Protein AF-A0A954VZ32-F1 (afdb_monomer_lite)

Sequence (53 aa):
EVLGVLQKCLEALAVDSDRISCFAKLDYRKGKSGRLKSKVESVERHLGRKLET

Secondary structure (DSSP, 8-state):
-HHHHHHHHHHHHTTT-S-----------TT---HHHHHHHHHHHHHTSPPP-

Foldseek 3Di:
DVVVVVVVVVVVCVVPDPDDDDDDDDPDDPPDDPVVVVVQVVVCVVVVHHDDD

pLDDT: mean 92.73, std 5.38, range [65.12, 97.56]

Radius of gyration: 16.57 Å; chains: 1; bounding box: 38×15×40 Å

Structure (mmCIF, N/CA/C/O backbone):
data_AF-A0A954VZ32-F1
#
_entry.id   AF-A0A954VZ32-F1
#
loop_
_atom_site.group_PDB
_atom_site.id
_atom_site.type_symbol
_atom_site.label_atom_id
_atom_site.label_alt_id
_atom_site.label_comp_id
_atom_site.label_asym_id
_atom_site.label_entity_id
_atom_site.label_seq_id
_atom_site.pdbx_PDB_ins_code
_atom_site.Cartn_x
_atom_site.Cartn_y
_atom_site.Cartn_z
_atom_site.occupancy
_atom_site.B_iso_or_equiv
_atom_site.auth_seq_id
_atom_site.auth_comp_id
_atom_site.auth_asym_id
_atom_site.auth_atom_id
_atom_site.pdbx_PDB_model_num
ATOM 1 N N . GLU A 1 1 ? 4.420 8.526 5.759 1.00 80.50 1 GLU A N 1
ATOM 2 C CA . GLU A 1 1 ? 3.410 9.136 4.869 1.00 80.50 1 GLU A CA 1
ATOM 3 C C . GLU A 1 1 ? 2.381 8.116 4.369 1.00 80.50 1 GLU A C 1
ATOM 5 O O . GLU A 1 1 ? 1.272 8.138 4.878 1.00 80.50 1 GLU A O 1
ATOM 10 N N . VAL A 1 2 ? 2.734 7.152 3.504 1.00 90.19 2 VAL A N 1
ATOM 11 C CA . VAL A 1 2 ? 1.771 6.170 2.935 1.00 90.19 2 VAL A CA 1
ATOM 12 C C . VAL A 1 2 ? 1.021 5.339 3.984 1.00 90.19 2 VAL A C 1
ATOM 14 O O . VAL A 1 2 ? -0.193 5.196 3.889 1.00 90.19 2 VAL A O 1
ATOM 17 N N . LEU A 1 3 ? 1.703 4.824 5.012 1.00 93.00 3 LEU A N 1
ATOM 18 C CA . LEU A 1 3 ? 1.028 4.052 6.068 1.00 93.00 3 LEU A CA 1
ATOM 19 C C . LEU A 1 3 ? 0.004 4.893 6.846 1.00 93.00 3 LEU A C 1
ATOM 21 O O . LEU A 1 3 ? -1.041 4.382 7.228 1.00 93.00 3 LEU A O 1
ATOM 25 N N . GLY A 1 4 ? 0.266 6.193 7.010 1.00 96.00 4 GLY A N 1
ATOM 26 C CA . GLY A 1 4 ? -0.686 7.113 7.632 1.00 96.00 4 GLY A CA 1
ATOM 27 C C . GLY A 1 4 ? -1.923 7.353 6.765 1.00 96.00 4 GLY A C 1
ATOM 28 O O . GLY A 1 4 ? -3.007 7.557 7.294 1.00 96.00 4 GLY A O 1
ATOM 29 N N . VAL A 1 5 ? -1.800 7.279 5.436 1.00 96.19 5 VAL A N 1
ATOM 30 C CA . VAL A 1 5 ? -2.968 7.316 4.539 1.00 96.19 5 VAL A CA 1
ATOM 31 C C . VAL A 1 5 ? -3.815 6.059 4.719 1.00 96.19 5 VAL A C 1
ATOM 33 O O . VAL A 1 5 ? -5.026 6.170 4.869 1.00 96.19 5 VAL A O 1
ATOM 36 N N . LEU A 1 6 ? -3.187 4.878 4.780 1.00 96.00 6 LEU A N 1
ATOM 37 C CA . LEU A 1 6 ? -3.907 3.623 5.032 1.00 96.00 6 LEU A CA 1
ATOM 38 C C . LEU A 1 6 ? -4.660 3.658 6.368 1.00 96.00 6 LEU A C 1
ATOM 40 O O . LEU A 1 6 ? -5.798 3.202 6.434 1.00 96.00 6 LEU A O 1
ATOM 44 N N . GLN A 1 7 ? -4.048 4.238 7.403 1.00 95.50 7 GLN A N 1
ATOM 45 C CA . GLN A 1 7 ? -4.699 4.449 8.693 1.00 95.50 7 GLN A CA 1
ATOM 46 C C . GLN A 1 7 ? -5.926 5.363 8.570 1.00 95.50 7 GLN A C 1
ATOM 48 O O . GLN A 1 7 ? -7.004 4.984 9.012 1.00 95.50 7 GLN A O 1
ATOM 53 N N . LYS A 1 8 ? -5.798 6.520 7.909 1.00 97.12 8 LYS A N 1
ATOM 54 C CA . LYS A 1 8 ? -6.931 7.436 7.695 1.00 97.12 8 LYS A CA 1
ATOM 55 C C . LYS A 1 8 ? -8.082 6.774 6.935 1.00 97.12 8 LYS A C 1
ATOM 57 O O . LYS A 1 8 ? -9.241 7.017 7.246 1.00 97.12 8 LYS A O 1
ATOM 62 N N . CYS A 1 9 ? -7.777 5.925 5.951 1.00 96.38 9 CYS A N 1
ATOM 63 C CA . CYS A 1 9 ? -8.797 5.152 5.240 1.00 96.38 9 CYS A CA 1
ATOM 64 C C . CYS A 1 9 ? -9.518 4.166 6.168 1.00 96.38 9 CYS A C 1
ATOM 66 O O . CYS A 1 9 ? -10.733 4.025 6.071 1.00 96.38 9 CYS A O 1
ATOM 68 N N . LEU A 1 10 ? -8.785 3.496 7.061 1.00 96.31 10 LEU A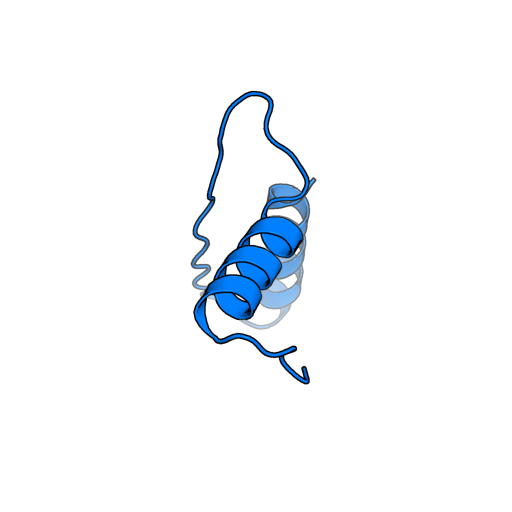 N 1
ATOM 69 C CA . LEU A 1 10 ? -9.373 2.589 8.046 1.00 96.31 10 LEU A CA 1
ATOM 70 C C . LEU A 1 10 ? -10.303 3.342 9.007 1.00 96.31 10 LEU A C 1
ATOM 72 O O . LEU A 1 10 ? -11.429 2.909 9.217 1.00 96.31 10 LEU A O 1
ATOM 76 N N . GLU A 1 11 ? -9.847 4.474 9.546 1.00 96.44 11 GLU A N 1
ATOM 77 C CA . GLU A 1 11 ? -10.617 5.318 10.471 1.00 96.44 11 GLU A CA 1
ATOM 78 C C . GLU A 1 11 ? -11.902 5.848 9.826 1.00 96.44 11 GLU A C 1
ATOM 80 O O . GLU A 1 11 ? -12.958 5.819 10.451 1.00 96.44 11 GLU A O 1
ATOM 85 N N . ALA A 1 12 ? -11.837 6.268 8.559 1.00 97.56 12 ALA A N 1
ATOM 86 C CA . ALA A 1 12 ? -13.011 6.724 7.822 1.00 97.56 12 ALA A CA 1
ATOM 87 C C . ALA A 1 12 ? -14.053 5.610 7.632 1.00 97.56 12 ALA A C 1
ATOM 89 O O . ALA A 1 12 ? -15.244 5.851 7.783 1.00 97.56 12 ALA A O 1
ATOM 90 N N . LEU A 1 13 ? -13.613 4.386 7.323 1.00 96.75 13 LEU A N 1
ATOM 91 C CA . LEU A 1 13 ? -14.513 3.245 7.128 1.00 96.75 13 LEU A CA 1
ATOM 92 C C . LEU A 1 13 ? -15.080 2.701 8.447 1.00 96.75 13 LEU A C 1
ATOM 94 O O . LEU A 1 13 ? -16.138 2.076 8.441 1.00 96.75 13 LEU A O 1
ATOM 98 N N . ALA A 1 14 ? -14.387 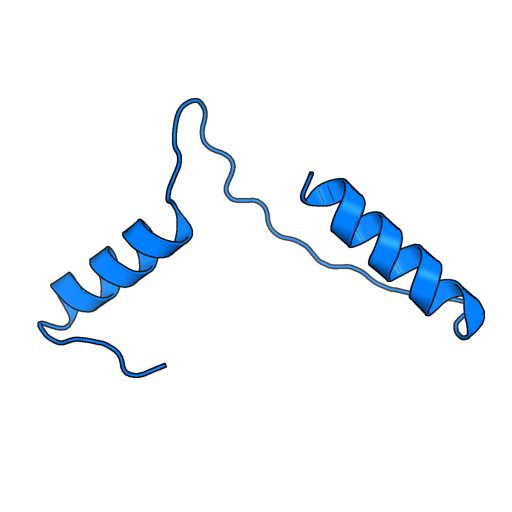2.923 9.567 1.00 96.81 14 ALA A N 1
ATOM 99 C CA . ALA A 1 14 ? -14.800 2.441 10.886 1.00 96.81 14 ALA A CA 1
ATOM 100 C C . ALA A 1 14 ? -16.052 3.150 11.426 1.00 96.81 14 ALA A C 1
ATOM 102 O O . ALA A 1 14 ? -16.627 2.689 12.406 1.00 96.81 14 ALA A O 1
ATOM 103 N N . VAL A 1 15 ? -16.484 4.245 10.790 1.00 97.12 15 VAL A N 1
ATOM 104 C CA . VAL A 1 15 ? -17.744 4.932 11.112 1.00 97.12 15 VAL A CA 1
ATOM 105 C C . VAL A 1 15 ? -18.955 4.046 10.804 1.00 97.12 15 VAL A C 1
ATOM 107 O O . VAL A 1 15 ? -19.914 4.045 11.570 1.00 97.12 15 VAL A O 1
ATOM 110 N N . ASP A 1 16 ? -18.888 3.270 9.719 1.00 97.12 16 ASP A N 1
ATOM 111 C CA . ASP A 1 16 ? -20.038 2.544 9.166 1.00 97.12 16 ASP A CA 1
ATOM 112 C C . ASP A 1 16 ? -19.858 1.014 9.165 1.00 97.12 16 ASP A C 1
ATOM 114 O O . ASP A 1 16 ? -20.770 0.282 8.776 1.00 97.12 16 ASP A O 1
ATOM 118 N N . SER A 1 17 ? -18.683 0.501 9.552 1.00 96.25 17 SER A N 1
ATOM 119 C CA . SER A 1 17 ? -18.377 -0.933 9.513 1.00 96.25 17 SER A CA 1
ATOM 120 C C . SER A 1 17 ? -17.572 -1.405 10.720 1.00 96.25 17 SER A C 1
ATOM 122 O O . SER A 1 17 ? -16.439 -0.977 10.943 1.00 96.25 17 SER A O 1
ATOM 124 N N . ASP A 1 18 ? -18.116 -2.399 11.421 1.00 95.56 18 ASP A N 1
ATOM 125 C CA . ASP A 1 18 ? -17.487 -3.035 12.585 1.00 95.56 18 ASP A CA 1
ATOM 126 C C . ASP A 1 18 ? -16.266 -3.896 12.223 1.00 95.56 18 ASP A C 1
ATOM 128 O O . ASP A 1 18 ? -15.455 -4.250 13.083 1.00 95.56 18 ASP A O 1
ATOM 132 N N . ARG A 1 19 ? -16.123 -4.282 10.947 1.00 97.06 19 ARG A N 1
ATOM 133 C CA . ARG A 1 19 ? -15.007 -5.112 10.486 1.00 97.06 19 ARG A CA 1
ATOM 134 C C . ARG A 1 19 ? -14.512 -4.676 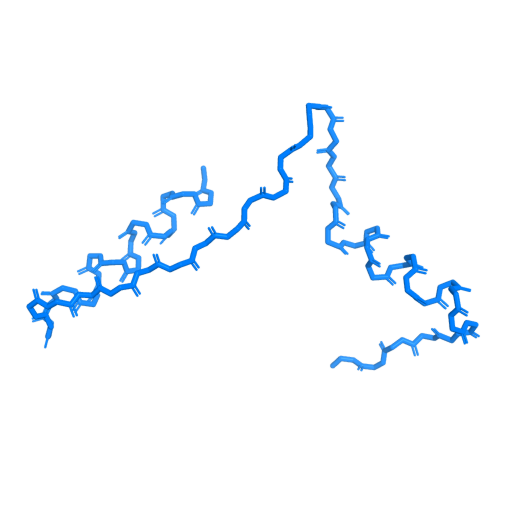9.119 1.00 97.06 19 ARG A C 1
ATOM 136 O O . ARG A 1 19 ? -15.189 -4.826 8.105 1.00 97.06 19 ARG A O 1
ATOM 143 N N . ILE A 1 20 ? -13.255 -4.250 9.080 1.00 96.38 20 ILE A N 1
ATOM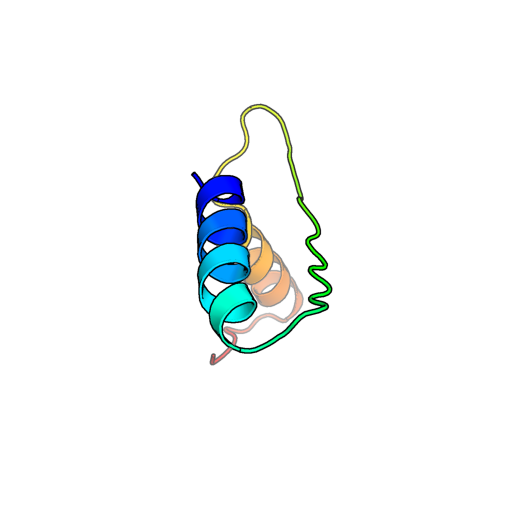 144 C CA . ILE A 1 20 ? -12.582 -3.795 7.863 1.00 96.38 20 ILE A CA 1
ATOM 145 C C . ILE A 1 20 ? -11.331 -4.636 7.641 1.00 96.38 20 ILE A C 1
ATOM 147 O O . ILE A 1 20 ? -10.572 -4.914 8.567 1.00 96.38 20 ILE A O 1
ATOM 151 N N . SER A 1 21 ? -11.113 -5.058 6.398 1.00 94.94 21 SER A N 1
ATOM 152 C CA . SER A 1 21 ? -9.902 -5.771 5.988 1.00 94.94 21 SER A CA 1
ATOM 153 C C . SER A 1 21 ? -9.104 -4.899 5.028 1.00 94.94 21 SER A C 1
ATOM 155 O O . SER A 1 21 ? -9.608 -4.507 3.979 1.00 94.94 21 SER A O 1
ATOM 157 N N . CYS A 1 22 ? -7.854 -4.606 5.380 1.00 93.38 22 CYS A N 1
ATOM 158 C CA . CYS A 1 22 ? -6.936 -3.829 4.555 1.00 93.38 22 CYS A CA 1
ATOM 159 C C . CYS A 1 22 ? -5.758 -4.711 4.133 1.00 93.38 22 CYS A C 1
ATOM 161 O O . CYS A 1 22 ? -5.082 -5.300 4.976 1.00 93.38 22 CYS A O 1
ATOM 163 N N . PHE A 1 23 ? -5.504 -4.791 2.827 1.00 94.56 23 PHE A N 1
ATOM 164 C CA . PHE A 1 23 ? -4.378 -5.530 2.264 1.00 94.56 23 PHE A CA 1
ATOM 165 C C . PHE A 1 23 ? -3.473 -4.570 1.501 1.00 94.56 23 PHE A C 1
ATOM 167 O O . PHE A 1 23 ? -3.873 -3.985 0.497 1.00 94.56 23 PHE A O 1
ATOM 174 N N . ALA A 1 24 ? -2.227 -4.443 1.952 1.00 93.31 24 ALA A N 1
ATOM 175 C CA . ALA A 1 24 ? -1.220 -3.621 1.299 1.00 93.31 24 ALA A CA 1
ATOM 176 C C . ALA A 1 24 ? 0.059 -4.428 1.063 1.00 93.31 24 ALA A C 1
ATOM 178 O O . ALA A 1 24 ? 0.510 -5.181 1.924 1.00 93.31 24 ALA A O 1
ATOM 179 N N . LYS A 1 25 ? 0.666 -4.245 -0.113 1.00 92.38 25 LYS A N 1
ATOM 180 C CA . LYS A 1 25 ? 1.995 -4.770 -0.444 1.00 92.38 25 LYS A CA 1
ATOM 181 C C . LYS A 1 25 ? 2.949 -3.603 -0.649 1.00 92.38 25 LYS A C 1
ATOM 183 O O . LYS A 1 25 ? 2.691 -2.737 -1.482 1.00 92.38 25 LYS A O 1
ATOM 188 N N . LEU A 1 26 ? 4.051 -3.594 0.096 1.00 90.44 26 LEU A N 1
ATOM 189 C CA . LEU A 1 26 ? 5.063 -2.540 0.041 1.00 90.44 26 LEU A CA 1
ATOM 190 C C . LEU A 1 26 ? 6.329 -3.060 -0.658 1.00 90.44 26 LEU A C 1
ATOM 192 O O . LEU A 1 26 ? 6.970 -3.985 -0.170 1.00 90.44 26 LEU A O 1
ATOM 196 N N . ASP A 1 27 ? 6.709 -2.451 -1.786 1.00 89.56 27 ASP A N 1
ATOM 197 C CA . ASP A 1 27 ? 8.020 -2.668 -2.431 1.00 89.56 27 ASP A CA 1
ATOM 198 C C . ASP A 1 27 ? 9.028 -1.664 -1.858 1.00 89.56 27 ASP A C 1
ATOM 200 O O . ASP A 1 27 ? 9.290 -0.612 -2.445 1.00 89.56 27 ASP A O 1
ATOM 204 N N . TYR A 1 28 ? 9.555 -1.960 -0.666 1.00 89.25 28 TYR A N 1
ATOM 205 C CA . TYR A 1 28 ? 10.590 -1.142 -0.037 1.00 89.25 28 TYR A CA 1
ATOM 206 C C . TYR A 1 28 ? 11.986 -1.572 -0.491 1.00 89.25 28 TYR A C 1
ATOM 208 O O . TYR A 1 28 ? 12.375 -2.732 -0.365 1.00 89.25 28 TYR A O 1
ATOM 216 N N . ARG A 1 29 ? 12.778 -0.609 -0.975 1.00 89.00 29 ARG A N 1
ATOM 217 C CA . AR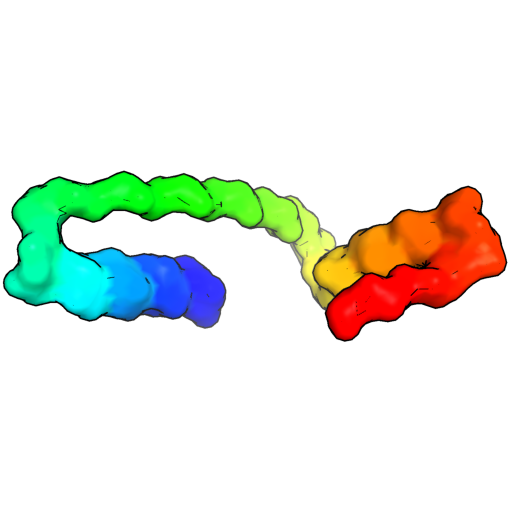G A 1 29 ? 14.191 -0.800 -1.322 1.00 89.00 29 ARG A CA 1
ATOM 218 C C . ARG A 1 29 ? 14.986 0.411 -0.869 1.00 89.00 29 ARG A C 1
ATOM 220 O O . ARG A 1 29 ? 14.720 1.530 -1.309 1.00 89.00 29 ARG A O 1
ATOM 227 N N . LYS A 1 30 ? 15.973 0.182 -0.004 1.00 93.56 30 LYS A N 1
ATOM 228 C CA . LYS A 1 30 ? 16.786 1.249 0.587 1.00 93.56 30 LYS A CA 1
ATOM 229 C C . LYS A 1 30 ? 17.409 2.130 -0.506 1.00 93.56 30 LYS A C 1
ATOM 231 O O . LYS A 1 30 ? 18.015 1.621 -1.446 1.00 93.56 30 LYS A O 1
ATOM 236 N N . GLY A 1 31 ? 17.243 3.447 -0.376 1.00 92.50 31 GLY A N 1
ATOM 237 C CA . GLY A 1 31 ? 17.839 4.441 -1.277 1.00 92.50 31 GLY A CA 1
ATOM 238 C C . GLY A 1 31 ? 17.257 4.488 -2.695 1.00 92.50 31 GLY A C 1
ATOM 239 O O . GLY A 1 31 ? 17.850 5.118 -3.565 1.00 92.50 31 GLY A O 1
ATOM 240 N N . LYS A 1 32 ? 16.127 3.822 -2.968 1.00 87.75 32 LYS A N 1
ATOM 241 C CA . LYS A 1 32 ? 15.462 3.871 -4.279 1.00 87.75 32 LYS A CA 1
ATOM 242 C C . LYS A 1 32 ? 14.179 4.703 -4.212 1.00 87.75 32 LYS A C 1
ATOM 244 O O . LYS A 1 32 ? 13.372 4.527 -3.306 1.00 87.75 32 LYS A O 1
ATOM 249 N N . SER A 1 33 ? 13.969 5.556 -5.212 1.00 88.88 33 SER A N 1
ATOM 250 C CA . SER A 1 33 ? 12.772 6.391 -5.401 1.00 88.88 33 SER A CA 1
ATOM 251 C C . SER A 1 33 ? 12.171 6.179 -6.805 1.00 88.88 33 SER A C 1
ATOM 253 O O . SER A 1 33 ? 12.682 5.371 -7.583 1.00 88.88 33 SER A O 1
ATOM 255 N N . GLY A 1 34 ? 11.038 6.824 -7.119 1.00 87.75 34 GLY A N 1
ATOM 256 C CA . GLY A 1 34 ? 10.448 6.818 -8.474 1.00 87.75 34 GLY A CA 1
ATOM 257 C C . GLY A 1 34 ? 9.921 5.463 -8.971 1.00 87.75 34 GLY A C 1
ATOM 258 O O . GLY A 1 34 ? 9.737 5.265 -10.170 1.00 87.75 34 GLY A O 1
ATOM 259 N N . ARG A 1 35 ? 9.682 4.507 -8.064 1.00 88.19 35 ARG A N 1
ATOM 260 C CA . ARG A 1 35 ? 9.476 3.087 -8.399 1.00 88.19 35 ARG A CA 1
ATOM 261 C C . ARG A 1 35 ? 8.278 2.812 -9.300 1.00 88.19 35 ARG A C 1
ATOM 263 O O . ARG A 1 35 ? 8.403 1.982 -10.194 1.00 88.19 35 ARG A O 1
ATOM 270 N N . LEU A 1 36 ? 7.153 3.496 -9.088 1.00 89.81 36 LEU A N 1
ATOM 271 C CA . LEU A 1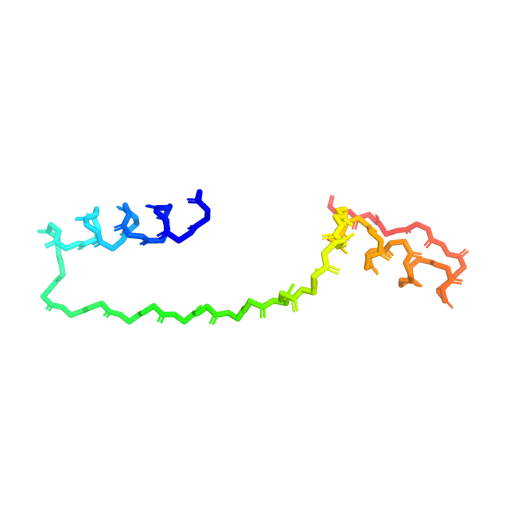 36 ? 5.966 3.338 -9.934 1.00 89.81 36 LEU A CA 1
ATOM 272 C C . LEU A 1 36 ? 6.277 3.729 -11.381 1.00 89.81 36 LEU A C 1
ATOM 274 O O . LEU A 1 36 ? 6.098 2.911 -12.280 1.00 89.81 36 LEU A O 1
ATOM 278 N N . LYS A 1 37 ? 6.854 4.919 -11.584 1.00 90.50 37 LYS A N 1
ATOM 279 C CA . LYS A 1 37 ? 7.257 5.408 -12.906 1.00 90.50 37 LYS A CA 1
ATOM 280 C C . LYS A 1 37 ? 8.250 4.457 -13.575 1.00 90.50 37 LYS A C 1
ATOM 282 O O . LYS A 1 37 ? 7.989 3.982 -14.672 1.00 90.50 37 LYS A O 1
ATOM 287 N N . SER A 1 38 ? 9.326 4.080 -12.881 1.00 91.50 38 SER A N 1
ATOM 288 C CA . SER A 1 38 ? 10.322 3.156 -13.442 1.00 91.50 38 SER A CA 1
ATOM 289 C C . SER A 1 38 ? 9.756 1.770 -13.764 1.00 91.50 38 SER A C 1
ATOM 291 O O . SER A 1 38 ? 10.254 1.099 -14.667 1.00 91.50 38 SER A O 1
ATOM 293 N N . LYS A 1 39 ? 8.737 1.308 -13.026 1.00 89.31 39 LYS A N 1
ATOM 294 C CA . LYS A 1 39 ? 8.064 0.034 -13.300 1.00 89.31 39 LYS A CA 1
ATOM 295 C C . LYS A 1 39 ? 7.222 0.118 -14.573 1.00 89.31 39 LYS A C 1
ATOM 297 O O . LYS A 1 39 ? 7.328 -0.788 -15.395 1.00 89.31 39 LYS A O 1
ATOM 302 N N . VAL A 1 40 ? 6.464 1.202 -14.756 1.00 93.06 40 VAL A N 1
ATOM 303 C CA . VAL A 1 40 ? 5.704 1.462 -15.992 1.00 93.06 40 VAL A CA 1
ATOM 304 C C . VAL A 1 40 ? 6.654 1.567 -17.183 1.00 93.06 40 VAL A C 1
ATOM 306 O O . VAL A 1 40 ? 6.511 0.814 -18.138 1.00 93.06 40 VAL A O 1
ATOM 309 N N . GLU A 1 41 ? 7.703 2.385 -17.077 1.00 94.06 41 GLU A N 1
ATOM 310 C CA . GLU A 1 41 ? 8.718 2.534 -18.129 1.00 94.06 41 GLU A CA 1
ATOM 311 C C . GLU A 1 41 ? 9.378 1.201 -18.493 1.00 94.06 41 GLU A C 1
ATOM 313 O O . GLU A 1 41 ? 9.685 0.950 -19.655 1.00 94.06 41 GLU A O 1
ATOM 318 N N . SER A 1 42 ? 9.617 0.331 -17.506 1.00 94.75 42 SER A N 1
ATOM 319 C CA . SER A 1 42 ? 10.152 -1.001 -17.774 1.00 94.75 42 SER A CA 1
ATOM 320 C C . SER A 1 42 ? 9.202 -1.810 -18.643 1.00 94.75 42 SER A C 1
ATOM 322 O O . SER A 1 42 ? 9.661 -2.414 -19.604 1.00 94.75 42 SER A O 1
ATOM 324 N N . VAL A 1 43 ? 7.904 -1.816 -18.343 1.00 95.81 43 VAL A N 1
ATOM 325 C CA . VAL A 1 43 ? 6.914 -2.536 -19.153 1.00 95.81 43 VAL A CA 1
ATOM 326 C C . VAL A 1 43 ? 6.836 -1.944 -20.561 1.00 95.81 43 VAL A C 1
ATOM 328 O O . VAL A 1 43 ? 6.952 -2.685 -21.530 1.00 95.81 43 VAL A O 1
ATOM 331 N N . GLU A 1 44 ? 6.744 -0.620 -20.690 1.00 96.50 44 GLU A N 1
ATOM 332 C CA . GLU A 1 44 ? 6.713 0.064 -21.991 1.00 96.50 44 GLU A CA 1
ATOM 333 C C . GLU A 1 44 ? 7.938 -0.260 -22.856 1.00 96.50 44 GLU A C 1
ATOM 335 O O . GLU A 1 44 ? 7.796 -0.536 -24.046 1.00 96.50 44 GLU A O 1
ATOM 340 N N . ARG A 1 45 ? 9.140 -0.303 -22.259 1.00 96.50 45 ARG A N 1
ATOM 341 C CA . ARG A 1 45 ? 10.365 -0.708 -22.967 1.00 96.50 45 ARG A CA 1
ATOM 342 C C . ARG A 1 45 ? 10.287 -2.133 -23.505 1.00 96.50 45 ARG A C 1
ATOM 344 O O . ARG A 1 45 ? 10.744 -2.369 -24.615 1.00 96.50 45 ARG A O 1
ATOM 351 N N . HIS A 1 46 ? 9.725 -3.069 -22.740 1.00 96.31 46 HIS A N 1
ATOM 352 C CA . HIS A 1 46 ? 9.578 -4.456 -23.200 1.00 96.31 46 HIS A CA 1
ATOM 353 C C . HIS A 1 46 ? 8.506 -4.589 -24.286 1.00 96.31 46 HIS A C 1
ATOM 355 O O . HIS A 1 46 ? 8.620 -5.449 -25.150 1.00 96.31 46 HIS A O 1
ATOM 361 N N . LEU A 1 47 ? 7.477 -3.742 -24.250 1.00 95.69 47 LEU A N 1
ATOM 362 C CA . LEU A 1 47 ? 6.392 -3.751 -25.230 1.00 95.69 47 LEU A CA 1
ATOM 363 C C . LEU A 1 47 ? 6.697 -2.934 -26.493 1.00 95.69 47 LEU A C 1
ATOM 365 O O . LEU A 1 47 ? 5.960 -3.044 -27.469 1.00 95.69 47 LEU A O 1
ATOM 369 N N . GLY A 1 48 ? 7.731 -2.089 -26.477 1.00 96.44 48 GLY A N 1
ATOM 370 C CA . GLY A 1 48 ? 8.083 -1.212 -27.597 1.00 96.44 48 GLY A CA 1
ATOM 371 C C . GLY A 1 48 ? 7.058 -0.106 -27.875 1.00 96.44 48 GLY A C 1
ATOM 372 O O . GLY A 1 48 ? 7.082 0.491 -28.947 1.00 96.44 48 GLY A O 1
ATOM 373 N N . ARG A 1 49 ? 6.147 0.174 -26.934 1.00 94.31 49 ARG A N 1
ATOM 374 C CA . ARG A 1 49 ? 5.100 1.197 -27.072 1.00 94.31 49 ARG A CA 1
ATOM 375 C C . ARG A 1 49 ? 4.721 1.812 -25.729 1.00 94.31 49 ARG A C 1
ATOM 377 O O . ARG A 1 49 ? 4.934 1.205 -24.679 1.00 94.31 49 ARG A O 1
ATOM 384 N N . LYS A 1 50 ? 4.115 2.999 -25.782 1.00 93.81 50 LYS A N 1
ATOM 385 C CA . LYS A 1 50 ? 3.496 3.646 -24.621 1.00 93.81 50 LYS A CA 1
ATOM 386 C C . LYS A 1 50 ? 2.180 2.969 -24.249 1.00 93.81 50 LYS A C 1
ATOM 388 O O . LYS A 1 50 ? 1.462 2.473 -25.122 1.00 93.81 50 LYS A O 1
ATOM 393 N N . LEU A 1 51 ? 1.908 2.909 -22.949 1.00 89.06 51 LEU A N 1
ATOM 394 C CA . LEU A 1 51 ? 0.627 2.446 -22.429 1.00 89.06 51 LEU A CA 1
ATOM 395 C C . LEU A 1 51 ? -0.284 3.658 -22.230 1.00 89.06 51 LEU A C 1
ATOM 397 O O . LEU A 1 51 ? 0.084 4.596 -21.531 1.00 89.06 51 LEU A O 1
ATOM 401 N N . GLU A 1 52 ? -1.459 3.623 -22.848 1.00 82.25 52 GLU A N 1
ATOM 402 C CA . GLU A 1 52 ? -2.547 4.554 -22.549 1.00 82.25 52 GLU A CA 1
ATOM 403 C C . GLU A 1 52 ? -3.174 4.104 -21.219 1.00 82.25 52 GLU A C 1
ATOM 405 O O . GLU A 1 52 ? -3.516 2.925 -21.072 1.00 82.25 52 GLU A O 1
ATOM 410 N N . THR A 1 53 ? -3.252 5.008 -20.243 1.00 65.12 53 THR A N 1
ATOM 411 C CA . THR A 1 53 ? -3.896 4.784 -18.935 1.00 65.12 53 THR A CA 1
ATOM 412 C C . THR A 1 53 ? -5.174 5.578 -18.821 1.00 65.12 53 THR A C 1
ATOM 414 O O . THR A 1 53 ? -5.100 6.782 -19.155 1.00 65.12 53 THR A O 1
#